Protein AF-A0A1K0FI75-F1 (afdb_monomer)

Structure (mmCIF, N/CA/C/O backbone):
data_AF-A0A1K0FI75-F1
#
_entry.id   AF-A0A1K0FI75-F1
#
loop_
_atom_site.group_PDB
_atom_site.id
_atom_site.type_symbol
_atom_site.label_atom_id
_atom_site.label_alt_id
_atom_site.label_comp_id
_atom_site.label_asym_id
_atom_site.label_entity_id
_atom_site.label_seq_id
_atom_site.pdbx_PDB_ins_code
_atom_site.Cartn_x
_atom_site.Cartn_y
_atom_site.Cartn_z
_atom_site.occupancy
_atom_site.B_iso_or_equiv
_atom_site.auth_seq_id
_atom_site.auth_comp_id
_atom_site.auth_asym_id
_atom_site.auth_atom_id
_atom_site.pdbx_PDB_model_num
ATOM 1 N N . MET A 1 1 ? 44.500 -49.334 27.324 1.00 35.78 1 MET A N 1
ATOM 2 C CA . MET A 1 1 ? 44.495 -50.509 26.419 1.00 35.78 1 MET A CA 1
ATOM 3 C C . MET A 1 1 ? 43.164 -51.198 26.679 1.00 35.78 1 MET A C 1
ATOM 5 O O . MET A 1 1 ? 42.923 -51.479 27.840 1.00 35.78 1 MET A O 1
ATOM 9 N N . SER A 1 2 ? 42.190 -51.366 25.786 1.00 35.97 2 SER A N 1
ATOM 10 C CA . SER A 1 2 ? 42.137 -51.529 24.324 1.00 35.97 2 SER A CA 1
ATOM 11 C C . SER A 1 2 ? 40.652 -51.344 23.903 1.00 35.97 2 SER A C 1
ATOM 13 O O . SER A 1 2 ? 39.782 -51.791 24.640 1.00 35.97 2 SER A O 1
ATOM 15 N N . THR A 1 3 ? 40.304 -50.420 22.995 1.00 38.97 3 THR A N 1
ATOM 16 C CA . THR A 1 3 ? 40.019 -50.566 21.536 1.00 38.97 3 THR A CA 1
ATOM 17 C C . THR A 1 3 ? 38.645 -51.148 21.112 1.00 38.97 3 THR A C 1
ATOM 19 O O . THR A 1 3 ? 38.465 -52.354 21.188 1.00 38.97 3 THR A O 1
ATOM 22 N N . VAL A 1 4 ? 37.803 -50.243 20.542 1.00 45.94 4 VAL A N 1
ATOM 23 C CA . VAL A 1 4 ? 36.842 -50.303 19.378 1.00 45.94 4 VAL A CA 1
ATOM 24 C C . VAL A 1 4 ? 35.741 -51.396 19.310 1.00 45.94 4 VAL A C 1
ATOM 26 O O . VAL A 1 4 ? 35.908 -52.395 19.994 1.00 45.94 4 VAL A O 1
ATOM 29 N N . PRO A 1 5 ? 34.637 -51.301 18.497 1.00 48.16 5 PRO A N 1
ATOM 30 C CA . PRO A 1 5 ? 34.373 -50.469 17.297 1.00 48.16 5 PRO A CA 1
ATOM 31 C C . PRO A 1 5 ? 32.939 -49.867 17.117 1.00 48.16 5 PRO A C 1
ATOM 33 O O . PRO A 1 5 ? 31.995 -50.136 17.845 1.00 48.16 5 PRO A O 1
ATOM 36 N N . TRP A 1 6 ? 32.824 -49.040 16.076 1.00 32.91 6 TRP A N 1
ATOM 37 C CA . TRP A 1 6 ? 31.659 -48.538 15.324 1.00 32.91 6 TRP A CA 1
ATOM 38 C C . TRP A 1 6 ? 30.489 -49.522 15.058 1.00 32.91 6 TRP A C 1
ATOM 40 O O . TRP A 1 6 ? 30.709 -50.691 14.760 1.00 32.91 6 TRP A O 1
ATOM 50 N N . SER A 1 7 ? 29.251 -49.001 15.012 1.00 45.34 7 SER A N 1
ATOM 51 C CA . SER A 1 7 ? 28.206 -49.347 14.014 1.00 45.34 7 SER A CA 1
ATOM 52 C C . SER A 1 7 ? 26.973 -48.444 14.195 1.00 45.34 7 SER A C 1
ATOM 54 O O . SER A 1 7 ? 26.431 -48.349 15.289 1.00 45.34 7 SER A O 1
ATOM 56 N N . CYS A 1 8 ? 26.663 -47.586 13.219 1.00 30.12 8 CYS A N 1
ATOM 57 C CA . CYS A 1 8 ? 25.708 -47.803 12.115 1.00 30.12 8 CYS A CA 1
ATOM 58 C C . CYS A 1 8 ? 24.271 -47.387 12.471 1.00 30.12 8 CYS A C 1
ATOM 60 O O . CYS A 1 8 ? 23.520 -48.131 13.089 1.00 30.12 8 CYS A O 1
ATOM 62 N N . GLY A 1 9 ? 23.873 -46.204 11.999 1.00 34.75 9 GLY A N 1
ATOM 63 C CA . GLY A 1 9 ? 22.479 -45.776 11.962 1.00 34.75 9 GLY A CA 1
ATOM 64 C C . GLY A 1 9 ? 22.281 -44.659 10.943 1.00 34.75 9 GLY A C 1
ATOM 65 O O . GLY A 1 9 ? 22.606 -43.511 11.229 1.00 34.75 9 GLY A O 1
ATOM 66 N N . SER A 1 10 ? 21.802 -45.010 9.747 1.00 43.03 10 SER A N 1
ATOM 67 C CA . SER A 1 10 ? 21.092 -44.164 8.763 1.00 43.03 10 SER A CA 1
ATOM 68 C C . SER A 1 10 ? 20.756 -45.013 7.517 1.00 43.03 10 SER A C 1
ATOM 70 O O . SER A 1 10 ? 21.492 -45.980 7.298 1.00 43.03 10 SER A O 1
ATOM 72 N N . PRO A 1 11 ? 19.746 -44.682 6.667 1.00 57.34 11 PRO A N 1
ATOM 73 C CA . PRO A 1 11 ? 19.047 -43.382 6.541 1.00 57.34 11 PRO A CA 1
ATOM 74 C C . PRO A 1 11 ? 17.504 -43.428 6.284 1.00 57.34 11 PRO A C 1
ATOM 76 O O . PRO A 1 11 ? 16.913 -44.500 6.201 1.00 57.34 11 PRO A O 1
ATOM 79 N N . ALA A 1 12 ? 16.936 -42.224 6.037 1.00 38.28 12 ALA A N 1
ATOM 80 C CA . ALA A 1 12 ? 15.698 -41.860 5.293 1.00 38.28 12 ALA A CA 1
ATOM 81 C C . ALA A 1 12 ? 14.419 -41.630 6.147 1.00 38.28 12 ALA A C 1
ATOM 83 O O . ALA A 1 12 ? 13.999 -42.527 6.861 1.00 38.28 12 ALA A O 1
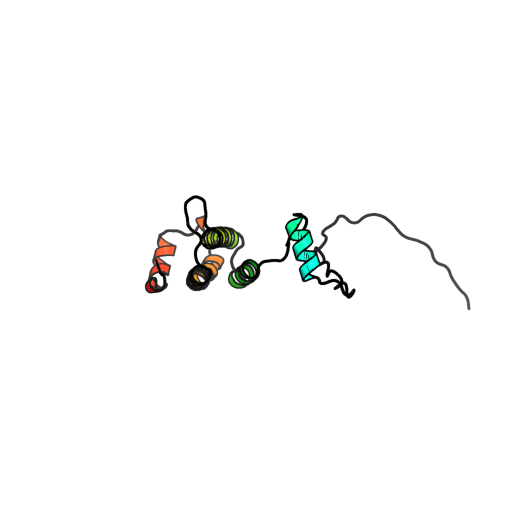ATOM 84 N N . THR A 1 13 ? 13.708 -40.486 6.163 1.00 53.19 13 THR A N 1
ATOM 85 C CA . THR A 1 13 ? 13.714 -39.226 5.380 1.00 53.19 13 THR A CA 1
ATOM 86 C C . THR A 1 13 ? 12.988 -38.125 6.191 1.00 53.19 13 THR A C 1
ATOM 88 O O . THR A 1 13 ? 11.935 -38.418 6.756 1.00 53.19 13 THR A O 1
ATOM 91 N N . PRO A 1 14 ? 13.461 -36.864 6.234 1.00 48.41 14 PRO A N 1
ATOM 92 C CA . PRO A 1 14 ? 12.702 -35.732 6.778 1.00 48.41 14 PRO A CA 1
ATOM 93 C C . PRO A 1 14 ? 11.823 -35.044 5.714 1.00 48.41 14 PRO A C 1
ATOM 95 O O . PRO A 1 14 ? 12.288 -34.744 4.614 1.00 48.41 14 PRO A O 1
ATOM 98 N N . ALA A 1 15 ? 10.561 -34.760 6.054 1.00 50.16 15 ALA A N 1
ATOM 99 C CA . ALA A 1 15 ? 9.683 -33.899 5.262 1.00 50.16 15 ALA A CA 1
ATOM 100 C C . ALA A 1 15 ? 10.125 -32.432 5.387 1.00 50.16 15 ALA A C 1
ATOM 102 O O . ALA A 1 15 ? 10.405 -31.929 6.475 1.00 50.16 15 ALA A O 1
ATOM 103 N N . ALA A 1 16 ? 10.226 -31.785 4.232 1.00 46.88 16 ALA A N 1
ATOM 104 C CA . ALA A 1 16 ? 10.827 -30.485 4.007 1.00 46.88 16 ALA A CA 1
ATOM 105 C C . ALA A 1 16 ? 10.008 -29.304 4.556 1.00 46.88 16 ALA A C 1
ATOM 107 O O . ALA A 1 16 ? 8.844 -29.143 4.206 1.00 46.88 16 ALA A O 1
ATOM 108 N N . THR A 1 17 ? 10.692 -28.393 5.253 1.00 48.88 17 THR A N 1
ATOM 109 C CA . THR A 1 17 ? 10.501 -26.945 5.078 1.00 48.88 17 THR A CA 1
ATOM 110 C C . THR A 1 17 ? 11.883 -26.355 4.849 1.00 48.88 17 THR A C 1
ATOM 112 O O . THR A 1 17 ? 12.607 -25.995 5.775 1.00 48.88 17 THR A O 1
ATOM 115 N N . THR A 1 18 ? 12.302 -26.346 3.591 1.00 44.50 18 THR A N 1
ATOM 116 C CA . THR A 1 18 ? 13.517 -25.667 3.155 1.00 44.50 18 THR A CA 1
ATOM 117 C C . THR A 1 18 ? 13.285 -24.165 3.269 1.00 44.50 18 THR A C 1
ATOM 119 O O . THR A 1 18 ? 12.581 -23.580 2.451 1.00 44.50 18 THR A O 1
ATOM 122 N N . SER A 1 19 ? 13.912 -23.529 4.261 1.00 38.47 19 SER A N 1
ATOM 123 C CA . SER A 1 19 ? 14.364 -22.148 4.104 1.00 38.47 19 SER A CA 1
ATOM 124 C C . SER A 1 19 ? 15.164 -22.098 2.809 1.00 38.47 19 SER A C 1
ATOM 126 O O . SER A 1 19 ? 16.225 -22.720 2.717 1.00 38.47 19 SER A O 1
ATOM 128 N N . THR A 1 20 ? 14.624 -21.427 1.793 1.00 41.47 20 THR A N 1
ATOM 129 C CA . THR A 1 20 ? 15.317 -21.179 0.532 1.00 41.47 20 THR A CA 1
ATOM 130 C C . THR A 1 20 ? 16.594 -20.425 0.856 1.00 41.47 20 THR A C 1
ATOM 132 O O . THR A 1 20 ? 16.599 -19.226 1.128 1.00 41.47 20 THR A O 1
ATOM 135 N N . THR A 1 21 ? 17.692 -21.169 0.878 1.00 46.12 21 THR A N 1
ATOM 136 C CA . THR A 1 21 ? 19.037 -20.637 0.870 1.00 46.12 21 THR A CA 1
ATOM 137 C C . THR A 1 21 ? 19.131 -19.676 -0.302 1.00 46.12 21 THR A C 1
ATOM 139 O O . THR A 1 21 ? 18.906 -20.051 -1.454 1.00 46.12 21 THR A O 1
ATOM 142 N N . ALA A 1 22 ? 19.460 -18.421 0.002 1.00 40.56 22 ALA A N 1
ATOM 143 C CA . ALA A 1 22 ? 20.018 -17.506 -0.970 1.00 40.56 22 ALA A CA 1
ATOM 144 C C . ALA A 1 22 ? 21.229 -18.214 -1.580 1.00 40.56 22 ALA A C 1
ATOM 146 O O . ALA A 1 22 ? 22.302 -18.295 -0.978 1.00 40.56 22 ALA A O 1
ATOM 147 N N . ARG A 1 23 ? 21.026 -18.818 -2.751 1.00 42.44 23 ARG A N 1
ATOM 148 C CA . ARG A 1 23 ? 22.093 -19.393 -3.550 1.00 42.44 23 ARG A CA 1
ATOM 149 C C . ARG A 1 23 ? 22.900 -18.204 -4.050 1.00 42.44 23 ARG A C 1
ATOM 151 O O . ARG A 1 23 ? 22.603 -17.613 -5.081 1.00 42.44 23 ARG A O 1
ATOM 158 N N . CYS A 1 24 ? 23.880 -17.813 -3.244 1.00 37.81 24 CYS A N 1
ATOM 159 C CA . CYS A 1 24 ? 24.933 -16.900 -3.634 1.00 37.81 24 CYS A CA 1
ATOM 160 C C . CYS A 1 24 ? 25.635 -17.563 -4.821 1.00 37.81 24 CYS A C 1
ATOM 162 O O . CYS A 1 24 ? 26.359 -18.546 -4.654 1.00 37.81 24 CYS A O 1
ATOM 164 N N . PHE A 1 25 ? 25.325 -17.111 -6.036 1.00 44.00 25 PHE A N 1
ATOM 165 C CA . PHE A 1 25 ? 26.052 -17.553 -7.213 1.00 44.00 25 PHE A CA 1
ATOM 166 C C . PHE A 1 25 ? 27.520 -17.159 -7.017 1.00 44.00 25 PHE A C 1
ATOM 168 O O . PHE A 1 25 ? 27.790 -15.988 -6.726 1.00 44.00 25 PHE A O 1
ATOM 175 N N . PRO A 1 26 ? 28.479 -18.095 -7.145 1.00 50.25 26 PRO A N 1
ATOM 176 C CA . PRO A 1 26 ? 29.882 -17.729 -7.150 1.00 50.25 26 PRO A CA 1
ATOM 177 C C . PRO A 1 26 ? 30.084 -16.703 -8.263 1.00 50.25 26 PRO A C 1
ATOM 179 O O . PRO A 1 26 ? 29.669 -16.905 -9.405 1.00 50.25 26 PRO A O 1
ATOM 182 N N . ARG A 1 27 ? 30.683 -15.563 -7.914 1.00 52.09 27 ARG A N 1
ATOM 183 C CA . ARG A 1 27 ? 31.101 -14.555 -8.883 1.00 52.09 27 ARG A CA 1
ATOM 184 C C . ARG A 1 27 ? 32.154 -15.226 -9.761 1.00 52.09 27 ARG A C 1
ATOM 186 O O . ARG A 1 27 ? 33.300 -15.349 -9.347 1.00 52.09 27 ARG A O 1
ATOM 193 N N . TYR A 1 28 ? 31.742 -15.731 -10.921 1.00 57.06 28 TYR A N 1
ATOM 194 C CA . TYR A 1 28 ? 32.635 -16.350 -11.893 1.00 57.06 28 TYR A CA 1
ATOM 195 C C . TYR A 1 28 ? 33.675 -15.311 -12.325 1.00 57.06 28 TYR A C 1
ATOM 197 O O . TYR A 1 28 ? 33.413 -14.445 -13.154 1.00 57.06 28 TYR A O 1
ATOM 205 N N . THR A 1 29 ? 34.857 -15.376 -11.720 1.00 51.19 29 THR A N 1
ATOM 206 C CA . THR A 1 29 ? 36.046 -14.605 -12.087 1.00 51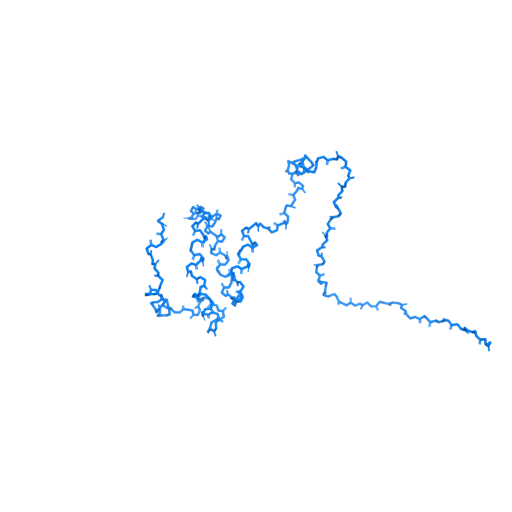.19 29 THR A CA 1
ATOM 207 C C . THR A 1 29 ? 36.808 -15.352 -13.173 1.00 51.19 29 THR A C 1
ATOM 209 O O . THR A 1 29 ? 37.937 -15.798 -12.989 1.00 51.19 29 THR A O 1
ATOM 212 N N . HIS A 1 30 ? 36.172 -15.515 -14.322 1.00 52.78 30 HIS A N 1
ATOM 213 C CA . HIS A 1 30 ? 36.874 -15.734 -15.580 1.00 52.78 30 HIS A CA 1
ATOM 214 C C . HIS A 1 30 ? 36.586 -14.485 -16.407 1.00 52.78 30 HIS A C 1
ATOM 216 O O . HIS A 1 30 ? 35.486 -13.957 -16.283 1.00 52.78 30 HIS A O 1
ATOM 222 N N . GLY A 1 31 ? 37.556 -13.968 -17.167 1.00 54.62 31 GLY A N 1
ATOM 223 C CA . GLY A 1 31 ? 37.539 -12.656 -17.850 1.00 54.62 31 GLY A CA 1
ATOM 224 C C . GLY A 1 31 ? 36.446 -12.420 -18.908 1.00 54.62 31 GLY A C 1
ATOM 225 O O . GLY A 1 31 ? 36.667 -11.710 -19.882 1.00 54.62 31 GLY A O 1
ATOM 226 N N . LEU A 1 32 ? 35.274 -13.018 -18.741 1.00 60.47 32 LEU A N 1
ATOM 227 C CA . LEU A 1 32 ? 34.051 -12.770 -19.467 1.00 60.47 32 LEU A CA 1
ATOM 228 C C . LEU A 1 32 ? 33.410 -11.493 -18.921 1.00 60.47 32 LEU A C 1
ATOM 230 O O . LEU A 1 32 ? 33.218 -11.328 -17.714 1.00 60.47 32 LEU A O 1
ATOM 234 N N . SER A 1 33 ? 33.050 -10.585 -19.822 1.00 80.06 33 SER A N 1
ATOM 235 C CA . SER A 1 33 ? 32.218 -9.443 -19.463 1.00 80.06 33 SER A CA 1
ATOM 236 C C . SER A 1 33 ? 30.846 -9.961 -19.031 1.00 80.06 33 SER A C 1
ATOM 238 O O . SER A 1 33 ? 30.032 -10.338 -19.869 1.00 80.06 33 SER A O 1
ATOM 240 N N . VAL A 1 34 ? 30.591 -9.979 -17.719 1.00 78.75 34 VAL A N 1
ATOM 241 C CA . VAL A 1 34 ? 29.284 -10.332 -17.133 1.00 78.75 34 VAL A CA 1
ATOM 242 C C . VAL A 1 34 ? 28.163 -9.5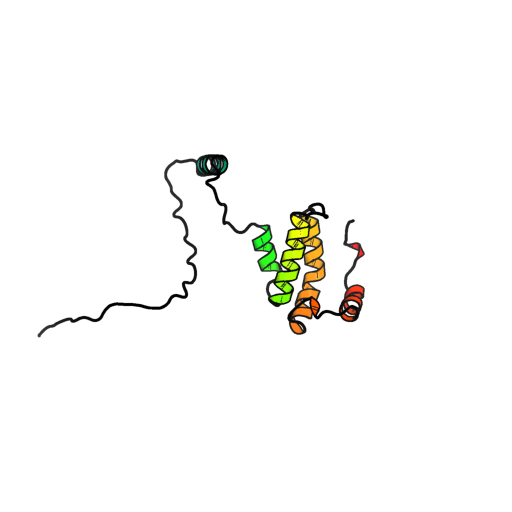07 -17.773 1.00 78.75 34 VAL A C 1
ATOM 244 O O . VAL A 1 34 ? 27.089 -10.041 -18.028 1.00 78.75 34 VAL A O 1
ATOM 247 N N . GLY A 1 35 ? 28.437 -8.238 -18.100 1.00 81.50 35 GLY A N 1
ATOM 248 C CA . GLY A 1 35 ? 27.508 -7.377 -18.833 1.00 81.50 35 GLY A CA 1
ATOM 249 C C . GLY A 1 35 ? 27.180 -7.924 -20.220 1.00 81.50 35 GLY A C 1
ATOM 250 O O . GLY A 1 35 ? 26.011 -8.092 -20.544 1.00 81.50 35 GLY A O 1
ATOM 251 N N . ARG A 1 36 ? 28.195 -8.316 -21.002 1.00 83.00 36 ARG A N 1
ATOM 252 C CA . ARG A 1 36 ? 27.978 -8.856 -22.352 1.00 83.00 36 ARG A CA 1
ATOM 253 C C . ARG A 1 36 ? 27.276 -10.212 -22.340 1.00 83.00 36 ARG A C 1
ATOM 255 O O . ARG A 1 36 ? 26.433 -10.472 -23.191 1.00 83.00 36 ARG A O 1
ATOM 262 N N . THR A 1 37 ? 27.590 -11.074 -21.376 1.00 87.62 37 THR A N 1
ATOM 263 C CA . THR A 1 37 ? 26.877 -12.347 -21.212 1.00 87.62 37 THR A CA 1
ATOM 264 C C . THR A 1 37 ? 25.413 -12.106 -20.837 1.00 87.62 37 THR A C 1
ATOM 266 O O . THR A 1 37 ? 24.535 -12.741 -21.410 1.00 87.62 37 THR A O 1
ATOM 269 N N . ALA A 1 38 ? 25.132 -11.161 -19.932 1.00 85.56 38 ALA A N 1
ATOM 270 C CA . ALA A 1 38 ? 23.765 -10.791 -19.567 1.00 85.56 38 ALA A CA 1
ATOM 271 C C . ALA A 1 38 ? 22.992 -10.182 -20.749 1.00 85.56 38 ALA A C 1
ATOM 273 O O . ALA A 1 38 ? 21.844 -10.550 -20.970 1.00 85.56 38 ALA A O 1
ATOM 274 N N . GLU A 1 39 ? 23.621 -9.317 -21.548 1.00 86.00 39 GLU A N 1
ATOM 275 C CA . GLU A 1 39 ? 23.032 -8.776 -22.780 1.00 86.00 39 GLU A CA 1
ATOM 2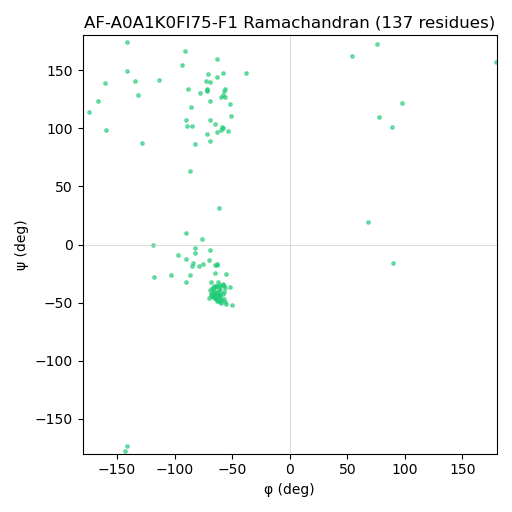76 C C . GLU A 1 39 ? 22.657 -9.888 -23.763 1.00 86.00 39 GLU A C 1
ATOM 278 O O . GLU A 1 39 ? 21.533 -9.913 -24.254 1.00 86.00 39 GLU A O 1
ATOM 283 N N . ILE A 1 40 ? 23.562 -10.840 -24.018 1.00 92.06 40 ILE A N 1
ATOM 284 C CA . ILE A 1 40 ? 23.295 -11.966 -24.926 1.00 92.06 40 ILE A CA 1
ATOM 285 C C . ILE A 1 40 ? 22.167 -12.852 -24.384 1.00 92.06 40 ILE A C 1
ATOM 287 O O . ILE A 1 40 ? 21.266 -13.218 -25.134 1.00 92.06 40 ILE A O 1
ATOM 291 N N . LEU A 1 41 ? 22.177 -13.180 -23.089 1.00 90.62 41 LEU A N 1
ATOM 292 C CA . LEU A 1 41 ? 21.105 -13.967 -22.473 1.00 90.62 41 LEU A CA 1
ATOM 293 C C . LEU A 1 41 ? 19.762 -13.225 -22.495 1.00 90.62 41 LEU A C 1
ATOM 295 O O . LEU A 1 41 ? 18.729 -13.856 -22.699 1.00 90.62 41 LEU A O 1
ATOM 299 N N . SER A 1 42 ? 19.773 -11.900 -22.333 1.00 88.50 42 SER A N 1
ATOM 300 C CA . SER A 1 42 ? 18.588 -11.047 -22.463 1.00 88.50 42 SER A CA 1
ATOM 301 C C . SER A 1 42 ? 18.049 -11.056 -23.897 1.00 88.50 42 SER A C 1
ATOM 303 O O . SER A 1 42 ? 16.865 -11.304 -24.107 1.00 88.50 42 SER A O 1
ATOM 305 N N . LEU A 1 43 ? 18.927 -10.904 -24.896 1.00 91.12 43 LEU A N 1
ATOM 306 C CA . LEU A 1 43 ? 18.569 -10.973 -26.319 1.00 91.12 43 LEU A CA 1
ATOM 307 C C . LEU A 1 43 ? 17.976 -12.330 -26.718 1.00 91.12 43 LEU A C 1
ATOM 309 O O . LEU A 1 43 ? 17.071 -12.382 -27.546 1.00 91.12 43 LEU A O 1
ATOM 313 N N . LEU A 1 44 ? 18.471 -13.421 -26.130 1.00 94.94 44 LEU A N 1
ATOM 314 C CA . LEU A 1 44 ? 17.965 -14.775 -26.368 1.00 94.94 44 LEU A CA 1
ATOM 315 C C . LEU A 1 44 ? 16.711 -15.114 -25.543 1.00 94.94 44 LEU A C 1
ATOM 317 O O . LEU A 1 44 ? 16.186 -16.216 -25.678 1.00 94.94 44 LEU A O 1
ATOM 321 N N . GLY A 1 45 ? 16.240 -14.210 -24.677 1.00 88.12 45 GLY A N 1
ATOM 322 C CA . GLY A 1 45 ? 15.103 -14.464 -23.786 1.00 88.12 45 GLY A CA 1
ATOM 323 C C . GLY A 1 45 ? 15.384 -15.508 -22.698 1.00 88.12 45 GLY A C 1
ATOM 324 O O . GLY A 1 45 ? 14.454 -16.079 -22.138 1.00 88.12 45 GLY A O 1
ATOM 325 N N . LEU A 1 46 ? 16.659 -15.775 -22.405 1.00 90.94 46 LEU A N 1
ATOM 326 C CA . LEU A 1 46 ? 17.110 -16.752 -21.408 1.00 90.94 46 LEU A CA 1
ATOM 327 C C . LEU A 1 46 ? 17.446 -16.112 -20.055 1.00 90.94 46 LEU A C 1
ATOM 329 O O . LEU A 1 46 ? 17.697 -16.824 -19.083 1.00 90.94 46 LEU A O 1
ATOM 333 N N . LEU A 1 47 ? 17.480 -14.778 -19.981 1.00 87.12 47 LEU A N 1
ATOM 334 C CA . LEU A 1 47 ? 17.728 -14.056 -18.739 1.00 87.12 47 LEU A CA 1
ATOM 335 C C . LEU A 1 47 ? 16.411 -13.783 -18.005 1.00 87.12 47 LEU A C 1
ATOM 337 O O . LEU A 1 47 ? 15.687 -12.848 -18.340 1.00 87.12 47 LEU A O 1
ATOM 341 N N . HIS A 1 48 ? 16.137 -14.576 -16.970 1.00 83.06 48 HIS A N 1
ATOM 342 C CA . HIS A 1 48 ? 15.121 -14.250 -15.975 1.00 83.06 48 HIS A CA 1
ATOM 343 C C . HIS A 1 48 ? 15.781 -13.459 -14.839 1.00 83.06 48 HIS A C 1
ATOM 345 O O . HIS A 1 48 ? 16.588 -14.002 -14.084 1.00 83.06 48 HIS A O 1
ATOM 351 N N . ASP A 1 49 ? 15.519 -12.152 -14.767 1.00 78.69 49 ASP A N 1
ATOM 352 C CA . ASP A 1 49 ? 16.045 -11.318 -13.683 1.00 78.69 49 ASP A CA 1
ATOM 353 C C . ASP A 1 49 ? 15.152 -11.439 -12.440 1.00 78.69 49 ASP A C 1
ATOM 355 O O . ASP A 1 49 ? 14.240 -10.643 -12.231 1.00 78.69 49 ASP A O 1
ATOM 359 N N . ASP A 1 50 ? 15.430 -12.453 -11.619 1.00 78.25 50 ASP A N 1
ATOM 360 C CA . ASP A 1 50 ? 14.727 -12.744 -10.358 1.00 78.25 50 ASP A CA 1
ATOM 361 C C . ASP A 1 50 ? 15.110 -11.809 -9.198 1.00 78.25 50 ASP A C 1
ATOM 363 O O . ASP A 1 50 ? 14.712 -12.017 -8.047 1.00 78.25 50 ASP A O 1
ATOM 367 N N . ARG A 1 51 ? 15.945 -10.793 -9.446 1.00 82.06 51 ARG A N 1
ATOM 368 C CA . ARG A 1 51 ? 16.385 -9.897 -8.375 1.00 82.06 51 ARG A CA 1
ATOM 369 C C . ARG A 1 51 ? 15.226 -8.996 -7.955 1.00 82.06 51 ARG A C 1
ATOM 371 O O . ARG A 1 51 ? 14.594 -8.383 -8.817 1.00 82.06 51 ARG A O 1
ATOM 378 N N . PRO A 1 52 ? 14.980 -8.838 -6.639 1.00 81.25 52 PRO A N 1
ATOM 379 C CA . PRO A 1 52 ? 13.988 -7.883 -6.177 1.00 81.25 52 PRO A CA 1
ATOM 380 C C . PRO A 1 52 ? 14.381 -6.500 -6.687 1.00 81.25 52 PRO A C 1
ATOM 382 O O . PRO A 1 52 ? 15.525 -6.060 -6.516 1.00 81.25 52 PRO A O 1
ATOM 385 N N . SER A 1 53 ? 13.441 -5.813 -7.330 1.00 85.62 53 SER A N 1
ATOM 386 C CA . SER A 1 53 ? 13.709 -4.465 -7.812 1.00 85.62 53 SER A CA 1
ATOM 387 C C . SER A 1 53 ? 14.003 -3.535 -6.625 1.00 85.62 53 SER A C 1
ATOM 389 O O . SER A 1 53 ? 13.625 -3.802 -5.476 1.00 85.62 53 SER A O 1
ATOM 391 N N . GLN A 1 54 ? 14.668 -2.403 -6.880 1.00 87.25 54 GLN A N 1
ATOM 392 C CA . GLN A 1 54 ? 14.851 -1.386 -5.835 1.00 87.25 54 GLN A CA 1
ATOM 393 C C . GLN A 1 54 ? 13.500 -0.904 -5.286 1.00 87.25 54 GLN A C 1
ATOM 395 O O . GLN A 1 54 ? 13.382 -0.645 -4.091 1.00 87.25 54 GLN A O 1
ATOM 400 N N . PHE A 1 55 ? 12.478 -0.852 -6.146 1.00 87.44 55 PHE A N 1
ATOM 401 C CA . PHE A 1 55 ? 11.110 -0.529 -5.765 1.00 87.44 55 PHE A CA 1
ATOM 402 C C . PHE A 1 55 ? 10.524 -1.567 -4.803 1.00 87.44 55 PHE A C 1
ATOM 404 O O . PHE A 1 55 ? 10.033 -1.186 -3.746 1.00 87.44 55 PHE A O 1
ATOM 411 N N . ASP A 1 56 ? 10.647 -2.862 -5.109 1.00 89.31 56 ASP A N 1
ATOM 412 C CA . ASP A 1 56 ? 10.150 -3.939 -4.240 1.00 89.31 56 ASP A CA 1
ATOM 413 C C . ASP A 1 56 ? 10.858 -3.953 -2.884 1.00 89.31 56 ASP A C 1
ATOM 415 O O . ASP A 1 56 ? 10.230 -4.105 -1.837 1.00 89.31 56 ASP A O 1
ATOM 419 N N . THR A 1 57 ? 12.173 -3.734 -2.892 1.00 91.38 57 THR A N 1
ATOM 420 C CA . THR A 1 57 ? 12.978 -3.674 -1.666 1.00 91.38 57 THR A CA 1
ATOM 421 C C . THR A 1 57 ? 12.571 -2.483 -0.799 1.00 91.38 57 THR A C 1
ATOM 423 O O . THR A 1 57 ? 12.453 -2.597 0.423 1.00 91.38 57 THR A O 1
ATOM 426 N N . TRP A 1 58 ? 12.348 -1.323 -1.419 1.00 92.69 58 TRP A N 1
ATOM 427 C CA . TRP A 1 58 ? 11.857 -0.132 -0.734 1.00 92.69 58 TRP A CA 1
ATOM 428 C C . TRP A 1 58 ? 10.442 -0.342 -0.175 1.00 92.69 58 TRP A C 1
ATOM 430 O O . TRP A 1 58 ? 10.196 -0.013 0.987 1.00 92.69 58 TRP A O 1
ATOM 440 N N . LEU A 1 59 ? 9.546 -0.945 -0.958 1.00 92.56 59 LEU A N 1
ATOM 441 C CA . LEU A 1 59 ? 8.160 -1.220 -0.588 1.00 92.56 59 LEU A CA 1
ATOM 442 C C . LEU A 1 59 ? 8.077 -2.132 0.641 1.00 92.56 59 LEU A C 1
ATOM 444 O O . LEU A 1 59 ? 7.432 -1.781 1.631 1.00 92.56 59 LEU A O 1
ATOM 448 N N . ALA A 1 60 ? 8.823 -3.241 0.620 1.00 92.00 60 ALA A N 1
ATOM 449 C CA . ALA A 1 60 ? 8.907 -4.178 1.736 1.00 92.00 60 ALA A CA 1
ATOM 450 C C . ALA A 1 60 ? 9.397 -3.493 3.021 1.00 92.00 60 ALA A C 1
ATOM 452 O O . ALA A 1 60 ? 8.832 -3.691 4.095 1.00 92.00 60 ALA A O 1
ATOM 453 N N . ARG A 1 61 ? 10.415 -2.628 2.912 1.00 92.88 61 ARG A N 1
ATOM 454 C CA . ARG A 1 61 ? 10.922 -1.858 4.055 1.00 92.88 61 ARG A CA 1
ATOM 455 C C . ARG A 1 61 ? 9.881 -0.880 4.584 1.00 92.88 61 ARG A C 1
ATOM 457 O O . ARG A 1 61 ? 9.686 -0.813 5.795 1.00 92.88 61 ARG A O 1
ATOM 464 N N . ARG A 1 62 ? 9.213 -0.127 3.708 1.00 92.00 62 ARG A N 1
ATOM 465 C CA . ARG A 1 62 ? 8.270 0.927 4.112 1.00 92.00 62 ARG A CA 1
ATOM 466 C C . ARG A 1 62 ? 7.008 0.367 4.766 1.00 92.00 62 ARG A C 1
ATOM 468 O O . ARG A 1 62 ? 6.485 0.994 5.683 1.00 92.00 62 ARG A O 1
ATOM 475 N N . LEU A 1 63 ? 6.571 -0.817 4.340 1.00 93.56 63 LEU A N 1
ATOM 476 C CA . LEU A 1 63 ? 5.407 -1.518 4.885 1.00 93.56 63 LEU A CA 1
ATOM 477 C C . LEU A 1 63 ? 5.748 -2.452 6.052 1.00 93.56 63 LEU A C 1
ATOM 479 O O . LEU A 1 63 ? 4.890 -3.227 6.475 1.00 93.56 63 LEU A O 1
ATOM 483 N N . THR A 1 64 ? 6.970 -2.410 6.586 1.00 94.06 64 THR A N 1
ATOM 484 C CA . THR A 1 64 ? 7.333 -3.170 7.792 1.00 94.06 64 THR A CA 1
ATOM 485 C C . THR A 1 64 ? 6.396 -2.796 8.942 1.00 94.06 64 THR A C 1
ATOM 487 O O . THR A 1 64 ? 6.173 -1.617 9.191 1.00 94.06 64 THR A O 1
ATOM 490 N N . GLY A 1 65 ? 5.847 -3.794 9.637 1.00 91.88 65 GLY A N 1
ATOM 491 C CA . GLY A 1 65 ? 4.916 -3.596 10.757 1.00 91.88 65 GLY A CA 1
ATOM 492 C C . GLY A 1 65 ? 3.435 -3.522 10.372 1.00 91.88 65 GLY A C 1
ATOM 493 O O . GLY A 1 65 ? 2.594 -3.737 11.231 1.00 91.88 65 GLY A O 1
ATOM 494 N N . VAL A 1 66 ? 3.109 -3.316 9.093 1.00 94.56 66 VAL A N 1
ATOM 495 C CA . VAL A 1 66 ? 1.721 -3.364 8.604 1.00 94.56 66 VAL A CA 1
ATOM 496 C C . VAL A 1 66 ? 1.217 -4.815 8.573 1.00 94.56 66 VAL A C 1
ATOM 498 O O . VAL A 1 66 ? 1.970 -5.724 8.199 1.00 94.56 66 VAL A O 1
ATOM 501 N N . THR A 1 67 ? -0.052 -5.028 8.941 1.00 94.88 67 THR A N 1
ATOM 502 C CA . THR A 1 67 ? -0.734 -6.331 8.870 1.00 94.88 67 THR A CA 1
ATOM 503 C C . THR A 1 67 ? -0.721 -6.880 7.445 1.00 94.88 67 THR A C 1
ATOM 505 O O . THR A 1 67 ? -0.733 -6.134 6.464 1.00 94.88 67 THR A O 1
ATOM 508 N N . LEU A 1 68 ? -0.669 -8.209 7.306 1.00 93.69 68 LEU A N 1
ATOM 509 C CA . LEU A 1 68 ? -0.505 -8.844 5.995 1.00 93.69 68 LEU A CA 1
ATOM 510 C C . LEU A 1 68 ? -1.655 -8.496 5.040 1.00 93.69 68 LEU A C 1
ATOM 512 O O . LEU A 1 68 ? -1.412 -8.250 3.862 1.00 93.69 68 LEU A O 1
ATOM 516 N N . GLY A 1 69 ? -2.886 -8.442 5.552 1.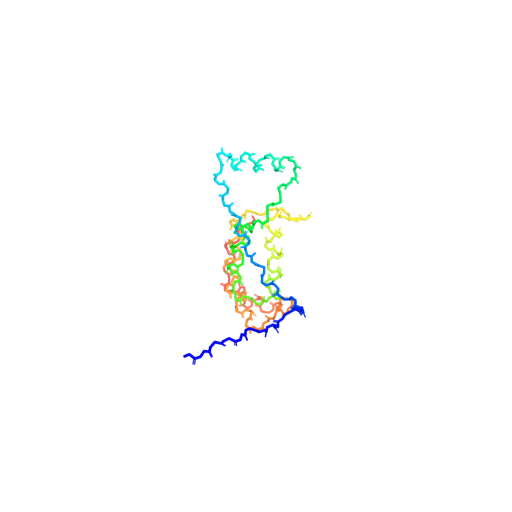00 93.69 69 GLY A N 1
ATOM 517 C CA . GLY A 1 69 ? -4.063 -8.119 4.759 1.00 93.69 69 GLY A CA 1
ATOM 518 C C . GLY A 1 69 ? -4.020 -6.707 4.184 1.00 93.69 69 GLY A C 1
ATOM 519 O O . GLY A 1 69 ? -4.197 -6.539 2.982 1.00 93.69 69 GLY A O 1
ATOM 520 N N . ILE A 1 70 ? -3.703 -5.712 5.014 1.00 94.62 70 ILE A N 1
ATOM 521 C CA . ILE A 1 70 ? -3.496 -4.330 4.562 1.00 94.62 70 ILE A CA 1
ATOM 522 C C . ILE A 1 70 ? -2.308 -4.244 3.597 1.00 94.62 70 ILE A C 1
ATOM 524 O O . ILE A 1 70 ? -2.400 -3.588 2.560 1.00 94.62 70 ILE A O 1
ATOM 528 N N . ARG A 1 71 ? -1.192 -4.920 3.905 1.00 95.12 71 ARG A N 1
ATOM 529 C CA . ARG A 1 71 ? 0.0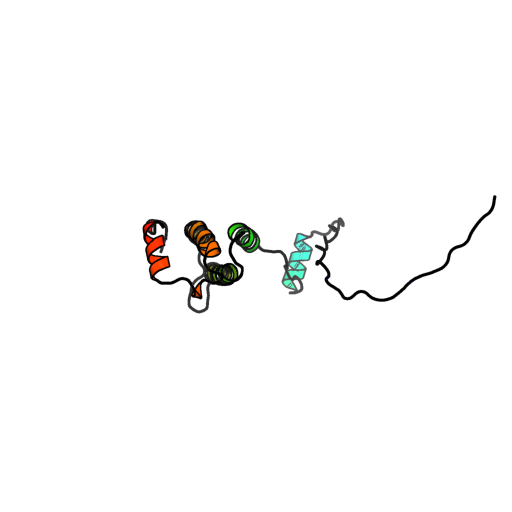20 -4.886 3.076 1.00 95.12 71 ARG A CA 1
ATOM 530 C C . ARG A 1 71 ? -0.271 -5.323 1.642 1.00 95.12 71 ARG A C 1
ATOM 532 O O . ARG A 1 71 ? 0.112 -4.605 0.727 1.00 95.12 71 ARG A O 1
ATOM 539 N N . VAL A 1 72 ? -0.946 -6.456 1.443 1.00 94.56 72 VAL A N 1
ATOM 540 C CA . VAL A 1 72 ? -1.237 -6.992 0.099 1.00 94.56 72 VAL A CA 1
ATOM 541 C C . VAL A 1 72 ? -2.012 -5.982 -0.750 1.00 94.56 72 VAL A C 1
ATOM 543 O O . VAL A 1 72 ? -1.626 -5.713 -1.890 1.00 94.56 72 VAL A O 1
ATOM 546 N N . ASP A 1 73 ? -3.051 -5.374 -0.178 1.00 94.94 73 ASP A N 1
ATOM 547 C CA . ASP A 1 73 ? -3.889 -4.401 -0.881 1.00 94.94 73 ASP A CA 1
ATOM 548 C C . ASP A 1 73 ? -3.087 -3.138 -1.258 1.00 94.94 73 ASP A C 1
ATOM 550 O O . ASP A 1 73 ? -3.155 -2.652 -2.393 1.00 94.94 73 ASP A O 1
ATOM 554 N N . VAL A 1 74 ? -2.265 -2.629 -0.332 1.00 95.12 74 VAL A N 1
ATOM 555 C CA . VAL A 1 74 ? -1.424 -1.440 -0.558 1.00 95.12 74 VAL A CA 1
ATOM 556 C C . VAL A 1 74 ? -0.332 -1.716 -1.593 1.00 95.12 74 VAL A C 1
ATOM 558 O O . VAL A 1 74 ? -0.087 -0.884 -2.470 1.00 95.12 74 VAL A O 1
ATOM 561 N N . GLU A 1 75 ? 0.311 -2.883 -1.544 1.00 94.75 75 GLU A N 1
ATOM 562 C CA . GLU A 1 75 ? 1.317 -3.280 -2.531 1.00 94.75 75 GLU A CA 1
ATOM 563 C C . GLU A 1 75 ? 0.714 -3.382 -3.935 1.00 94.75 75 GLU A C 1
ATOM 565 O O . GLU A 1 75 ? 1.297 -2.873 -4.897 1.00 94.75 75 GLU A O 1
ATOM 570 N N . GLN A 1 76 ? -0.467 -3.993 -4.064 1.00 93.31 76 GLN A N 1
ATOM 571 C CA . GLN A 1 76 ? -1.170 -4.094 -5.341 1.00 93.31 76 GLN A CA 1
ATOM 572 C C . GLN A 1 76 ? -1.501 -2.708 -5.907 1.00 93.31 76 GLN A C 1
ATOM 574 O O . GLN A 1 76 ? -1.280 -2.445 -7.096 1.00 93.31 76 GLN A O 1
ATOM 579 N N . TRP A 1 77 ? -1.995 -1.804 -5.062 1.00 92.81 77 TRP A N 1
ATOM 580 C CA . TRP A 1 77 ? -2.290 -0.431 -5.454 1.00 92.81 77 TRP A CA 1
ATOM 581 C C . TRP A 1 77 ? -1.035 0.322 -5.920 1.00 92.81 77 TRP A C 1
ATOM 583 O O . TRP A 1 77 ? -1.040 0.900 -7.008 1.00 92.81 77 TRP A O 1
ATOM 593 N N . LEU A 1 78 ? 0.072 0.259 -5.173 1.00 94.31 78 LEU A N 1
ATOM 594 C CA . LEU A 1 78 ? 1.318 0.952 -5.529 1.00 94.31 78 LEU A CA 1
ATOM 595 C C . LEU A 1 78 ? 1.963 0.393 -6.799 1.00 94.31 78 LEU A C 1
ATOM 597 O O . LEU A 1 78 ? 2.457 1.165 -7.620 1.00 94.31 78 LEU A O 1
ATOM 601 N N . ARG A 1 79 ? 1.917 -0.929 -7.008 1.00 92.69 79 ARG A N 1
ATOM 602 C CA . ARG A 1 79 ? 2.353 -1.552 -8.269 1.00 92.69 79 ARG A CA 1
ATOM 603 C C . ARG A 1 79 ? 1.508 -1.060 -9.440 1.00 92.69 79 ARG A C 1
ATOM 605 O O . ARG A 1 79 ? 2.060 -0.720 -10.483 1.00 92.69 79 ARG A O 1
ATOM 612 N N . THR A 1 80 ? 0.193 -0.960 -9.254 1.00 93.62 80 THR A N 1
ATOM 613 C CA . THR A 1 80 ? -0.721 -0.436 -10.281 1.00 93.62 80 THR A CA 1
ATOM 614 C C . THR A 1 80 ? -0.453 1.042 -10.574 1.00 93.62 80 THR A C 1
ATOM 616 O O . THR A 1 80 ? -0.519 1.459 -11.728 1.00 93.62 80 THR A O 1
ATOM 619 N N . LEU A 1 81 ? -0.106 1.847 -9.565 1.00 91.94 81 LEU A N 1
ATOM 620 C CA . LEU A 1 81 ? 0.303 3.239 -9.772 1.00 91.94 81 LEU A CA 1
ATOM 621 C C . LEU A 1 81 ? 1.633 3.343 -10.523 1.00 91.94 81 LEU A C 1
ATOM 623 O O . LEU A 1 81 ? 1.744 4.142 -11.448 1.00 91.94 81 LEU A O 1
ATOM 627 N N . HIS A 1 82 ? 2.631 2.550 -10.137 1.00 91.94 82 HIS A N 1
ATOM 628 C CA . HIS A 1 82 ? 3.973 2.604 -10.710 1.00 91.94 82 HIS A CA 1
ATOM 629 C C . HIS A 1 82 ? 4.018 2.085 -12.153 1.00 91.94 82 HIS A C 1
ATOM 631 O O . HIS A 1 82 ? 4.591 2.732 -13.024 1.00 91.94 82 HIS A O 1
ATOM 637 N N . HIS A 1 83 ? 3.390 0.941 -12.425 1.00 91.06 83 HIS A N 1
ATOM 638 C CA . HIS A 1 83 ? 3.406 0.312 -13.749 1.00 91.06 83 HIS A CA 1
ATOM 639 C C . HIS A 1 83 ? 2.253 0.757 -14.650 1.00 91.06 83 HIS A C 1
ATOM 641 O O . HIS A 1 83 ? 2.279 0.498 -15.851 1.00 91.06 83 HIS A O 1
ATOM 647 N N . GLY A 1 84 ? 1.253 1.438 -14.089 1.00 89.25 84 GLY A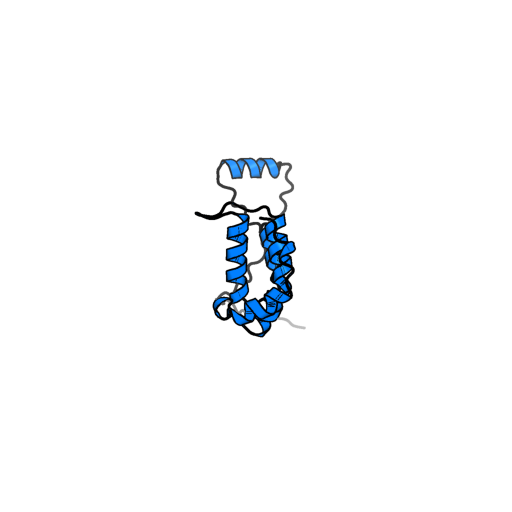 N 1
ATOM 648 C CA . GLY A 1 84 ? -0.010 1.686 -14.765 1.00 89.25 84 GLY A CA 1
ATOM 649 C C . GLY A 1 84 ? -0.900 0.442 -14.790 1.00 89.25 84 GLY A C 1
ATOM 650 O O . GLY A 1 84 ? -0.519 -0.661 -14.402 1.00 89.25 84 GLY A O 1
ATOM 651 N N . GLY A 1 85 ? -2.125 0.635 -15.261 1.00 88.94 85 GLY A N 1
ATOM 652 C CA . GLY A 1 85 ? -3.097 -0.432 -15.462 1.00 88.94 85 GLY A CA 1
ATOM 653 C C . GLY A 1 85 ? -3.930 -0.178 -16.716 1.00 88.94 85 GLY A C 1
ATOM 654 O O . GLY A 1 85 ? -3.746 0.843 -17.380 1.00 88.94 85 GLY A O 1
ATOM 655 N N . PRO A 1 86 ? -4.911 -1.041 -17.026 1.00 88.56 86 PRO A N 1
ATOM 656 C CA . PRO A 1 86 ? -5.715 -0.922 -18.247 1.00 88.56 86 PRO A CA 1
ATOM 657 C C . PRO A 1 86 ? -6.412 0.436 -18.422 1.00 88.56 86 PRO A C 1
ATOM 659 O O . PRO A 1 86 ? -6.727 0.832 -19.539 1.00 88.56 86 PRO A O 1
ATOM 662 N N . ARG A 1 87 ? -6.670 1.144 -17.312 1.00 86.81 87 ARG A N 1
ATOM 663 C CA . ARG A 1 87 ? -7.344 2.451 -17.278 1.00 86.81 87 ARG A CA 1
ATOM 664 C C . ARG A 1 87 ? -6.488 3.581 -16.692 1.00 86.81 87 ARG A C 1
ATOM 666 O O . ARG A 1 87 ? -6.961 4.710 -16.631 1.00 86.81 87 ARG A O 1
ATOM 673 N N . SER A 1 88 ? -5.254 3.300 -16.271 1.00 82.25 88 SER A N 1
ATOM 674 C CA . SER A 1 88 ? -4.420 4.245 -15.518 1.00 82.25 88 SER A CA 1
ATOM 675 C C . SER A 1 88 ? -3.027 4.326 -16.120 1.00 82.25 88 SER A C 1
ATOM 677 O O . SER A 1 88 ? -2.373 3.303 -16.311 1.00 82.25 88 SER A O 1
ATOM 679 N N . ARG A 1 89 ? -2.550 5.543 -16.395 1.00 88.56 89 ARG A N 1
ATOM 680 C CA . ARG A 1 89 ? -1.172 5.738 -16.856 1.00 88.56 89 ARG A CA 1
ATOM 681 C C . ARG A 1 89 ? -0.178 5.471 -15.717 1.00 88.56 89 ARG A C 1
ATOM 683 O O . ARG A 1 89 ? -0.501 5.786 -14.570 1.00 88.56 89 ARG A O 1
ATOM 690 N N . PRO A 1 90 ? 1.018 4.944 -16.029 1.00 92.44 90 PRO A N 1
ATOM 691 C CA . PRO A 1 90 ? 2.100 4.825 -15.058 1.00 92.44 90 PRO A CA 1
ATOM 692 C C . PRO A 1 90 ? 2.424 6.190 -14.444 1.00 92.44 90 PRO A C 1
ATOM 694 O O . PRO A 1 90 ? 2.545 7.186 -15.165 1.00 92.44 90 PRO A O 1
ATOM 697 N N . ARG A 1 91 ? 2.570 6.242 -13.120 1.00 90.25 91 ARG A N 1
ATOM 698 C CA . ARG A 1 91 ? 3.029 7.430 -12.395 1.00 90.25 91 ARG A CA 1
ATOM 699 C C . ARG A 1 91 ? 4.535 7.377 -12.174 1.00 90.25 91 ARG A C 1
ATOM 701 O O . ARG A 1 91 ? 5.140 6.309 -12.105 1.00 90.25 91 ARG A O 1
ATOM 708 N N . ARG A 1 92 ? 5.142 8.560 -12.032 1.00 89.50 92 ARG A N 1
ATOM 709 C CA . ARG A 1 92 ? 6.554 8.663 -11.654 1.00 89.50 92 ARG A CA 1
ATOM 710 C C . ARG A 1 92 ? 6.762 8.083 -10.262 1.00 89.50 92 ARG A C 1
ATOM 712 O O . ARG A 1 92 ? 5.930 8.258 -9.373 1.00 89.50 92 ARG A O 1
ATOM 719 N N . LEU A 1 93 ? 7.910 7.440 -10.083 1.00 89.38 93 LEU A N 1
ATOM 720 C CA . LEU A 1 93 ? 8.290 6.796 -8.833 1.00 89.38 93 LEU A CA 1
ATOM 721 C C . LEU A 1 93 ? 8.267 7.770 -7.641 1.00 89.38 93 LEU A C 1
ATOM 723 O O . LEU A 1 93 ? 7.788 7.415 -6.572 1.00 89.38 93 LEU A O 1
ATOM 727 N N . GLU A 1 94 ? 8.675 9.020 -7.859 1.00 88.75 94 GLU A N 1
ATOM 728 C CA . GLU A 1 94 ? 8.614 10.104 -6.868 1.00 88.75 94 GLU A CA 1
ATOM 729 C C . GLU A 1 94 ? 7.192 10.336 -6.335 1.00 88.75 94 GLU A C 1
ATOM 731 O O . GLU A 1 94 ? 6.997 10.498 -5.133 1.00 88.75 94 GLU A O 1
ATOM 736 N N . THR A 1 95 ? 6.181 10.290 -7.207 1.00 89.81 95 THR A N 1
ATOM 737 C CA . THR A 1 95 ? 4.773 10.441 -6.811 1.00 89.81 95 THR A CA 1
ATOM 738 C C . THR A 1 95 ? 4.301 9.249 -5.986 1.00 89.81 95 THR A C 1
ATOM 740 O O . THR A 1 95 ? 3.632 9.423 -4.971 1.00 89.81 95 THR A O 1
ATOM 743 N N . VAL A 1 96 ? 4.677 8.034 -6.396 1.00 92.00 96 VAL A N 1
ATOM 744 C CA . VAL A 1 96 ? 4.349 6.796 -5.670 1.00 92.00 96 VAL A CA 1
ATOM 745 C C . VAL A 1 96 ? 4.955 6.823 -4.265 1.00 92.00 96 VAL A C 1
ATOM 747 O O . VAL A 1 96 ? 4.291 6.472 -3.290 1.00 92.00 96 VAL A O 1
ATOM 750 N N . TRP A 1 97 ? 6.200 7.289 -4.151 1.00 91.38 97 TRP A N 1
ATOM 751 C CA . TRP A 1 97 ? 6.878 7.481 -2.873 1.00 91.38 97 TRP A CA 1
ATOM 752 C C . TRP A 1 97 ? 6.193 8.525 -2.002 1.00 91.38 97 TRP A C 1
ATOM 754 O O . TRP A 1 97 ? 5.966 8.249 -0.829 1.00 91.38 97 TRP A O 1
ATOM 764 N N . GLY A 1 98 ? 5.839 9.684 -2.565 1.00 90.75 98 GLY A N 1
ATOM 765 C CA . GLY A 1 98 ? 5.106 10.726 -1.847 1.00 90.75 98 GLY A CA 1
ATOM 766 C C . GLY A 1 98 ? 3.812 10.185 -1.248 1.00 90.75 98 GLY A C 1
ATOM 767 O O . GLY A 1 98 ? 3.611 10.269 -0.042 1.00 90.75 98 GLY A O 1
ATOM 768 N N . TYR A 1 99 ? 2.996 9.512 -2.061 1.00 90.62 99 TYR A N 1
ATOM 769 C CA . TYR A 1 99 ? 1.719 8.965 -1.603 1.00 90.62 99 TYR A CA 1
ATOM 770 C C . TYR A 1 99 ? 1.900 7.938 -0.483 1.00 90.62 99 TYR A C 1
ATOM 772 O O . TYR A 1 99 ? 1.204 8.019 0.526 1.00 90.62 99 TYR A O 1
ATOM 780 N N . LEU A 1 100 ? 2.839 6.989 -0.624 1.00 92.38 100 LEU A N 1
ATOM 781 C CA . LEU A 1 100 ? 3.086 6.013 0.440 1.00 92.38 100 LEU A CA 1
ATOM 782 C C . LEU A 1 100 ? 3.650 6.677 1.699 1.00 92.38 100 LEU A C 1
ATOM 784 O O . LEU A 1 100 ? 3.343 6.240 2.805 1.00 92.38 100 LEU A O 1
ATOM 788 N N . ASN A 1 101 ? 4.485 7.706 1.559 1.00 91.19 101 ASN A N 1
ATOM 789 C CA . ASN A 1 101 ? 5.075 8.373 2.710 1.00 91.19 101 ASN A CA 1
ATOM 790 C C . ASN A 1 101 ? 4.016 9.045 3.584 1.00 91.19 101 ASN A C 1
ATOM 792 O O . ASN A 1 101 ? 4.092 8.880 4.801 1.00 91.19 101 ASN A O 1
ATOM 796 N N . GLU A 1 102 ? 3.038 9.703 2.960 1.00 89.44 102 GLU A N 1
ATOM 797 C CA . GLU A 1 102 ? 1.920 10.361 3.643 1.00 89.44 102 GLU A CA 1
ATOM 798 C C . GLU A 1 102 ? 1.012 9.364 4.369 1.00 89.44 102 GLU A C 1
ATOM 800 O O . GLU A 1 102 ? 0.669 9.553 5.534 1.00 89.44 102 GLU A O 1
ATOM 805 N N . ILE A 1 103 ? 0.645 8.260 3.712 1.00 91.69 103 ILE A N 1
ATOM 806 C CA . ILE A 1 103 ? -0.300 7.303 4.305 1.00 91.69 103 ILE A CA 1
ATOM 807 C C . ILE A 1 103 ? 0.367 6.293 5.247 1.00 91.69 103 ILE A C 1
ATOM 809 O O . ILE A 1 103 ? -0.329 5.633 6.010 1.00 91.69 103 ILE A O 1
ATOM 813 N N . GLN A 1 104 ? 1.696 6.134 5.224 1.00 92.88 104 GLN A N 1
ATOM 814 C CA . GLN A 1 104 ? 2.399 5.148 6.058 1.00 92.88 104 GLN A CA 1
ATOM 815 C C . GLN A 1 104 ? 2.017 5.207 7.552 1.00 92.88 104 GLN A C 1
ATOM 817 O O . GLN A 1 104 ? 1.682 4.152 8.093 1.00 92.88 104 GLN A O 1
ATOM 822 N N . PRO A 1 105 ? 2.061 6.365 8.243 1.00 92.38 105 PRO A N 1
ATOM 823 C CA . PRO A 1 105 ? 1.700 6.417 9.661 1.00 92.38 105 PRO A CA 1
ATOM 824 C C . PRO A 1 105 ? 0.253 5.978 9.909 1.00 92.38 105 PRO A C 1
ATOM 826 O O . PRO A 1 105 ? -0.015 5.291 10.889 1.00 92.38 105 PRO A O 1
ATOM 829 N N . VAL A 1 106 ? -0.655 6.296 8.984 1.00 93.38 106 VAL A N 1
ATOM 830 C CA . VAL A 1 106 ? -2.063 5.880 9.032 1.00 93.38 106 VAL A CA 1
ATOM 831 C C . VAL A 1 106 ? -2.192 4.367 8.909 1.00 93.38 106 VAL A C 1
ATOM 833 O O . VAL A 1 106 ? -2.907 3.739 9.680 1.00 93.38 106 VAL A O 1
ATOM 836 N N . LEU A 1 107 ? -1.467 3.762 7.965 1.00 94.25 107 LEU A N 1
ATOM 837 C CA . LEU A 1 107 ? -1.472 2.312 7.775 1.00 94.25 107 LEU A CA 1
ATOM 838 C C . LEU A 1 107 ? -0.925 1.574 9.003 1.00 94.25 107 LEU A C 1
ATOM 840 O O . LEU A 1 107 ? -1.417 0.498 9.334 1.00 94.25 107 LEU A O 1
ATOM 844 N N . LEU A 1 108 ? 0.077 2.144 9.679 1.00 94.62 108 LEU A N 1
ATOM 845 C CA . LEU A 1 108 ? 0.611 1.589 10.92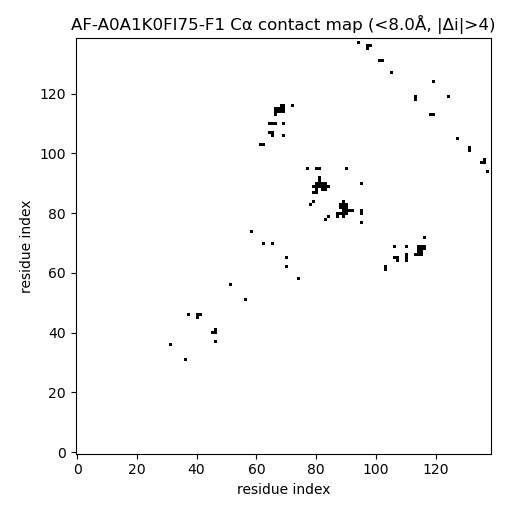3 1.00 94.62 108 LEU A CA 1
ATOM 846 C C . LEU A 1 108 ? -0.398 1.703 12.069 1.00 94.62 108 LEU A C 1
ATOM 848 O O . LEU A 1 108 ? -0.607 0.719 12.773 1.00 94.62 108 LEU A O 1
ATOM 852 N N . ASP A 1 109 ? -1.066 2.845 12.222 1.00 94.19 109 ASP A N 1
ATOM 853 C CA . ASP A 1 109 ? -2.133 3.004 13.215 1.00 94.19 109 ASP A CA 1
ATOM 854 C C . ASP A 1 109 ? -3.278 2.012 12.970 1.00 94.19 109 ASP A C 1
ATOM 856 O O . ASP A 1 109 ? -3.640 1.232 13.851 1.00 94.19 109 ASP A O 1
ATOM 860 N N . TRP A 1 110 ? -3.777 1.937 11.736 1.00 95.12 110 TRP A N 1
ATOM 861 C CA . TRP A 1 110 ? -4.839 1.006 11.362 1.00 95.12 110 TRP A CA 1
ATOM 862 C C . TRP A 1 110 ? -4.441 -0.454 11.522 1.00 95.12 110 TRP A C 1
ATOM 864 O O . TRP A 1 110 ? -5.284 -1.258 11.903 1.00 95.12 110 TRP A O 1
ATOM 874 N N . SER A 1 111 ? -3.168 -0.804 11.331 1.00 95.25 111 SER A N 1
ATOM 875 C CA . SER A 1 111 ? -2.692 -2.172 11.568 1.00 95.25 111 SER A CA 1
ATOM 876 C C . SER A 1 111 ? -2.812 -2.627 13.030 1.00 95.25 111 SER A C 1
ATOM 878 O O . SER A 1 111 ? -2.779 -3.824 13.297 1.00 95.25 111 SER A O 1
ATOM 880 N N . THR A 1 112 ? -2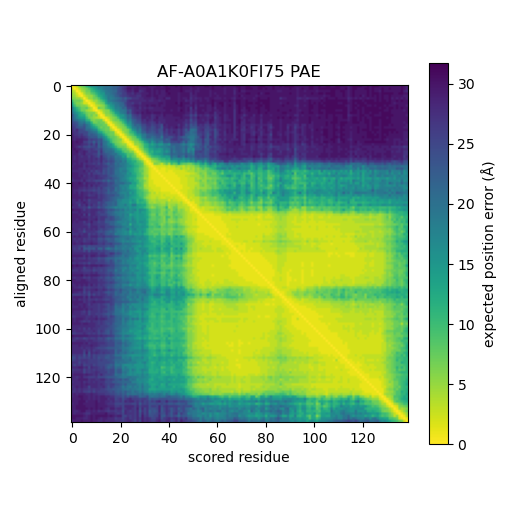.993 -1.700 13.980 1.00 94.81 112 THR A N 1
ATOM 881 C CA . THR A 1 112 ? -3.282 -2.039 15.385 1.00 94.81 112 THR A CA 1
ATOM 882 C C . THR A 1 112 ? -4.745 -2.417 15.629 1.00 94.81 112 THR A C 1
ATOM 884 O O . THR A 1 112 ? -5.060 -3.022 16.652 1.00 94.81 112 THR A O 1
ATOM 887 N N . ARG A 1 113 ? -5.641 -2.054 14.702 1.00 94.12 113 ARG A N 1
ATOM 888 C CA . ARG A 1 113 ? -7.101 -2.164 14.839 1.00 94.12 113 ARG A CA 1
ATOM 889 C C . ARG A 1 113 ? -7.749 -3.087 13.809 1.00 94.12 113 ARG A C 1
ATOM 891 O O . ARG A 1 113 ? -8.809 -3.634 14.096 1.00 94.12 113 ARG A O 1
ATOM 898 N N . PHE A 1 114 ? -7.145 -3.218 12.632 1.00 95.12 114 PHE A N 1
ATOM 899 C CA . PHE A 1 114 ? -7.720 -3.876 11.466 1.00 95.12 114 PHE A CA 1
ATOM 900 C C . PHE A 1 114 ? -6.715 -4.819 10.809 1.00 95.12 114 PHE A C 1
ATOM 902 O O . PHE A 1 114 ? -5.535 -4.491 10.628 1.00 95.12 114 PHE A O 1
ATOM 909 N N . ASP A 1 115 ? -7.212 -5.967 10.356 1.00 93.50 115 ASP A N 1
ATOM 910 C CA . ASP A 1 115 ? -6.403 -6.930 9.609 1.00 93.50 115 ASP A CA 1
ATOM 911 C C . ASP A 1 115 ? -6.389 -6.614 8.107 1.00 93.50 115 ASP A C 1
ATOM 913 O O . ASP A 1 115 ? -5.427 -6.943 7.404 1.00 93.50 115 ASP A O 1
ATOM 917 N N . HIS A 1 116 ? -7.433 -5.940 7.605 1.00 94.19 116 HIS A N 1
ATOM 918 C CA . HIS A 1 116 ? -7.624 -5.652 6.184 1.00 94.19 116 HIS A CA 1
ATOM 919 C C . HIS A 1 116 ? -8.202 -4.257 5.914 1.00 94.19 116 HIS A C 1
ATOM 921 O O . HIS A 1 116 ? -9.042 -3.765 6.661 1.00 94.19 116 HIS A O 1
ATOM 927 N N . LEU A 1 117 ? -7.856 -3.656 4.765 1.00 93.56 117 LEU A N 1
ATOM 928 C CA . LEU A 1 117 ? -8.372 -2.330 4.387 1.00 93.56 117 LEU A CA 1
ATOM 929 C C . LEU A 1 117 ? -9.887 -2.301 4.157 1.00 93.56 117 LEU A C 1
ATOM 931 O O . LEU A 1 117 ? -10.505 -1.254 4.305 1.00 93.56 117 LEU A O 1
ATOM 935 N N . ARG A 1 118 ? -10.506 -3.439 3.827 1.00 93.25 118 ARG A N 1
ATOM 936 C CA . ARG A 1 118 ? -11.968 -3.544 3.665 1.00 93.25 118 ARG A CA 1
ATOM 937 C C . ARG A 1 118 ? -12.758 -3.316 4.961 1.00 93.25 118 ARG A C 1
ATOM 939 O O . ARG A 1 118 ? -13.964 -3.113 4.889 1.00 93.25 118 ARG A O 1
ATOM 946 N N . GLU A 1 119 ? -12.104 -3.410 6.117 1.00 94.31 119 GLU A N 1
ATOM 947 C CA . GLU A 1 119 ? -12.711 -3.161 7.432 1.00 94.31 119 GLU A CA 1
ATOM 948 C C . GLU A 1 119 ? -12.701 -1.672 7.792 1.00 94.31 119 GLU A C 1
ATOM 950 O O . GLU A 1 119 ? -13.481 -1.240 8.638 1.00 94.31 119 GLU A O 1
ATOM 955 N N . VAL A 1 120 ? -11.852 -0.884 7.125 1.00 92.44 120 VAL A N 1
ATOM 956 C CA . VAL A 1 120 ? -11.762 0.561 7.321 1.00 92.44 120 VAL A CA 1
ATOM 957 C C . VAL A 1 120 ? -13.028 1.215 6.786 1.00 92.44 120 VAL A C 1
ATOM 959 O O . VAL A 1 120 ? -13.387 1.072 5.613 1.00 92.44 120 VAL A O 1
ATOM 962 N N . THR A 1 121 ? -13.706 1.964 7.648 1.00 93.44 121 THR A N 1
ATOM 963 C CA . THR A 1 121 ? -14.946 2.646 7.285 1.00 93.44 121 THR A CA 1
ATOM 964 C C . THR A 1 121 ? -14.684 4.055 6.763 1.00 93.44 121 THR A C 1
ATOM 966 O O . THR A 1 121 ? -13.607 4.630 6.925 1.00 93.44 121 THR A O 1
ATOM 969 N N . ARG A 1 122 ? -15.706 4.661 6.147 1.00 91.50 122 ARG A N 1
ATOM 970 C CA . ARG A 1 122 ? -15.646 6.068 5.727 1.00 91.50 122 ARG A CA 1
ATOM 971 C C . ARG A 1 122 ? -15.336 7.003 6.901 1.00 91.50 122 ARG A C 1
ATOM 973 O O . ARG A 1 122 ? -14.624 7.984 6.707 1.00 91.50 122 ARG A O 1
ATOM 980 N N . ASP A 1 123 ? -15.854 6.697 8.085 1.00 91.25 123 ASP A N 1
ATOM 981 C CA . ASP A 1 123 ? -15.659 7.526 9.274 1.00 91.25 123 ASP A CA 1
ATOM 982 C C . ASP A 1 123 ? -14.202 7.473 9.749 1.00 91.25 123 ASP A C 1
ATOM 984 O O . ASP A 1 123 ? -13.629 8.515 10.065 1.00 91.25 123 ASP A O 1
ATOM 988 N N . ASP A 1 124 ? -13.560 6.299 9.683 1.00 91.25 124 ASP A N 1
ATOM 989 C CA . ASP A 1 124 ? -12.124 6.158 9.956 1.00 91.25 124 ASP A CA 1
ATOM 990 C C . ASP A 1 124 ? -11.278 6.973 8.961 1.00 91.25 124 ASP A C 1
ATOM 992 O O . ASP A 1 124 ? -10.300 7.615 9.346 1.00 91.25 124 ASP A O 1
ATOM 996 N N . VAL A 1 125 ? -11.678 7.013 7.683 1.00 90.75 125 VAL A N 1
ATOM 997 C CA . VAL A 1 125 ? -10.997 7.827 6.660 1.00 90.75 125 VAL A CA 1
ATOM 998 C C . VAL A 1 125 ? -11.154 9.323 6.943 1.00 90.75 125 VAL A C 1
ATOM 1000 O O . VAL A 1 125 ? -10.181 10.066 6.836 1.00 90.75 125 VAL A O 1
ATOM 1003 N N . ILE A 1 126 ? -12.351 9.785 7.319 1.00 89.75 126 ILE A N 1
ATOM 1004 C CA . ILE A 1 126 ? -12.601 11.202 7.639 1.00 89.75 126 ILE A CA 1
ATOM 1005 C C . ILE A 1 126 ? -11.822 11.622 8.888 1.00 89.75 126 ILE A C 1
ATOM 1007 O O . ILE A 1 126 ? -11.245 12.710 8.903 1.00 89.75 126 ILE A O 1
ATOM 1011 N N . ALA A 1 127 ? -11.759 10.757 9.903 1.00 88.56 127 ALA A N 1
ATOM 1012 C CA . ALA A 1 127 ? -11.010 11.016 11.130 1.00 88.56 127 ALA A CA 1
ATOM 1013 C C . ALA A 1 127 ? -9.521 11.282 10.856 1.00 88.56 127 ALA A C 1
ATOM 1015 O O . ALA A 1 127 ? -8.907 12.120 11.512 1.00 88.56 127 ALA A O 1
ATOM 1016 N N . VAL A 1 128 ? -8.952 10.607 9.855 1.00 86.06 128 VAL A N 1
ATOM 1017 C CA . VAL A 1 128 ? -7.546 10.766 9.473 1.00 86.06 128 VAL A CA 1
ATOM 1018 C C . VAL A 1 128 ? -7.336 11.853 8.416 1.00 86.06 128 VAL A C 1
ATOM 1020 O O . VAL A 1 128 ? -6.311 12.531 8.429 1.00 86.06 128 VAL A O 1
ATOM 1023 N N . GLY A 1 129 ? -8.299 12.069 7.518 1.00 77.44 129 GLY A N 1
ATOM 1024 C CA . GLY A 1 129 ? -8.212 13.056 6.436 1.00 77.44 129 GLY A CA 1
ATOM 1025 C C . GLY A 1 129 ? -8.095 14.510 6.905 1.00 77.44 129 GLY A C 1
ATOM 1026 O O . GLY A 1 129 ? -7.653 15.353 6.134 1.00 77.44 129 GLY A O 1
ATOM 1027 N N . GLY A 1 130 ? -8.436 14.810 8.163 1.00 68.81 130 GLY A N 1
ATOM 1028 C CA . GLY A 1 130 ? -8.138 16.106 8.788 1.00 68.81 130 GLY A CA 1
ATOM 1029 C C . GLY A 1 130 ? -6.666 16.292 9.190 1.00 68.81 130 GLY A C 1
ATOM 1030 O O . GLY A 1 130 ? -6.238 17.417 9.428 1.00 68.81 130 GLY A O 1
ATOM 1031 N N . THR A 1 131 ? -5.902 15.200 9.256 1.00 64.94 131 THR A N 1
ATOM 1032 C CA . THR A 1 131 ? -4.500 15.150 9.700 1.00 64.94 131 THR A CA 1
ATOM 1033 C C . THR A 1 131 ? -3.524 15.035 8.525 1.00 64.94 131 THR A C 1
ATOM 1035 O O . THR A 1 131 ? -2.375 15.454 8.643 1.00 64.94 131 THR A O 1
ATOM 1038 N N . VAL A 1 132 ? -3.962 14.474 7.392 1.00 64.12 132 VAL A N 1
ATOM 1039 C CA . VAL A 1 132 ? -3.143 14.329 6.178 1.00 64.12 132 VAL A CA 1
ATOM 1040 C C . VAL A 1 132 ? -3.244 15.607 5.349 1.00 64.12 132 VAL A C 1
ATOM 1042 O O . VAL A 1 132 ? -4.326 15.969 4.889 1.00 64.12 132 VAL A O 1
ATOM 1045 N N . ASP A 1 133 ? -2.119 16.289 5.136 1.00 60.94 133 ASP A N 1
ATOM 1046 C CA . ASP A 1 133 ? -2.069 17.475 4.281 1.00 60.94 133 ASP A CA 1
ATOM 1047 C C . ASP A 1 133 ? -2.219 17.078 2.802 1.00 60.94 133 ASP A C 1
ATOM 1049 O O . ASP A 1 133 ? -1.267 16.714 2.110 1.00 60.94 133 ASP A O 1
ATOM 1053 N N . LEU A 1 134 ? -3.452 17.150 2.295 1.00 59.25 134 LEU A N 1
ATOM 1054 C CA . LEU A 1 134 ? -3.773 16.814 0.907 1.00 59.25 134 LEU A CA 1
ATOM 1055 C C . LEU A 1 134 ? -3.206 17.817 -0.118 1.00 59.25 134 LEU A C 1
ATOM 1057 O O . LEU A 1 134 ? -3.307 17.565 -1.320 1.00 59.25 134 LEU A O 1
ATOM 1061 N N . SER A 1 135 ? -2.585 18.924 0.313 1.00 60.50 135 SER A N 1
ATOM 1062 C CA . SER A 1 135 ? -1.928 19.876 -0.596 1.00 60.50 135 SER A CA 1
ATOM 1063 C C . SER A 1 135 ? -0.641 19.325 -1.232 1.00 60.50 135 SER A C 1
ATOM 1065 O O . SER A 1 135 ? -0.164 19.862 -2.233 1.00 60.50 135 SER A O 1
ATOM 1067 N N . VAL A 1 136 ? -0.125 18.204 -0.712 1.00 55.34 136 VAL A N 1
ATOM 1068 C CA . VAL A 1 136 ? 1.079 17.508 -1.197 1.00 55.34 136 VAL A CA 1
ATOM 1069 C C . VAL A 1 136 ? 0.805 16.588 -2.399 1.00 55.34 136 VAL A C 1
ATOM 1071 O O . VAL A 1 136 ? 1.746 16.088 -3.009 1.00 55.34 136 VAL A O 1
ATOM 1074 N N . PHE A 1 137 ? -0.452 16.372 -2.807 1.00 51.25 137 PHE A N 1
ATOM 1075 C CA . PHE A 1 137 ? -0.788 15.509 -3.948 1.00 51.25 137 PHE A CA 1
ATOM 1076 C C . PHE A 1 137 ? -0.703 16.275 -5.286 1.00 51.25 137 PHE A C 1
ATOM 1078 O O . PHE A 1 137 ? -1.649 16.987 -5.629 1.00 51.25 137 PHE A O 1
ATOM 1085 N N . PRO A 1 138 ? 0.362 16.129 -6.107 1.00 51.00 138 PRO A N 1
ATOM 1086 C CA . PRO A 1 138 ? 0.334 16.649 -7.470 1.00 51.00 138 PRO A CA 1
ATOM 1087 C C . PRO A 1 138 ? -0.649 15.834 -8.328 1.00 51.00 138 PRO A C 1
ATOM 1089 O O . PRO A 1 138 ? -0.714 14.603 -8.205 1.00 51.00 138 PRO A O 1
ATOM 1092 N N . ALA A 1 139 ? -1.394 16.541 -9.186 1.00 47.59 139 ALA A N 1
ATOM 1093 C CA . ALA A 1 139 ? -2.365 15.992 -10.140 1.00 47.59 139 ALA A CA 1
ATOM 1094 C C . ALA A 1 139 ? -1.734 14.965 -11.103 1.00 47.59 139 ALA A C 1
ATOM 1096 O O . ALA A 1 139 ? -0.692 15.290 -11.716 1.00 47.59 139 ALA A O 1
#

Nearest PDB structures (foldseek):
  3rr1-assembly1_B  TM=3.324E-01  e=8.463E+00  Ralstonia pickettii 12J

Secondary structure (DSSP, 8-state):
-------------PPP-------------SS--HHHHHHHHHHTT-----SPPHHHHHHHHHTTTS-HHHHHHHHHHHHHHHH-BTTBPPPPHHHHHHHHHHHHHHHHHHHTT-SSGGG--HHHHHHHHTTS-GGG---

Organism: NCBI:txid56427

Sequence (139 aa):
MSTVPWSCGSPATPAATTSTTARCFPRYTHGLSVGRTAEILSLLGLLHDDRPSQFDTWLARRLTGVTLGIRVDVEQWLRTLHHGGPRSRPRRLETVWGYLNEIQPVLLDWSTRFDHLREVTRDDVIAVGGTVDLSVFPA

Mean predicted aligned error: 14.13 Å

Radius of gyration: 24.87 Å; Cα contacts (8 Å, |Δi|>4): 64; chains: 1; bounding box: 60×71×53 Å

pLDDT: mean 77.72, std 20.28, range [30.12, 95.25]

Solvent-accessible surface area (backbone atoms only — not comparable to full-atom values): 9014 Å² total; per-residue (Å²): 140,84,86,87,84,89,84,89,87,84,86,89,84,83,86,83,81,76,77,81,69,82,76,75,71,77,80,75,89,54,100,64,58,65,66,59,53,49,50,52,30,47,77,69,70,70,56,78,82,83,66,78,46,74,65,55,55,49,49,56,60,70,50,60,85,39,30,70,50,36,43,55,56,52,50,53,51,52,50,38,40,49,70,22,51,102,89,40,74,55,44,59,66,69,57,57,49,51,55,49,60,69,46,40,65,55,48,46,58,44,35,78,78,39,59,38,64,89,73,61,45,74,66,61,51,54,71,46,56,80,74,53,74,71,87,75,64,81,131

Foldseek 3Di:
DDDDDDDDDDDDDDDDDDPPPPPPPPPPPDPDDPVVVQVVCVVVVNDDPPDQDPLNVVLCVLCPQFAPQASVVLVVVLCCQQPPDPPGDHDDPVLSCLVSVQCSVVRNVVSVPDNHPVVQDPVSVVVCVVVGDPVSHDD